Protein AF-A0A3S4MVP5-F1 (afdb_monomer)

Secondary structure (DSSP, 8-state):
---------------HHHHHHHHHHHHHHHHHHHHHHHHHHHHHHHHHHHHTT-S-SEEEETTEEEEESEEEEEEETTEEEE-SSS--EEETTEEEEEEEEEE-SSTT-SSPEEEEEEEEEEEETTEEEEEEEETTEEEEEEE-TT--HHHHHHHHHHHHHHHHHTT-GGGG-

Mean predicted aligned error: 7.39 Å

Radius of gyration: 24.12 Å; Cα contacts (8 Å, |Δi|>4): 212; chains: 1; bounding box: 68×34×89 Å

Solvent-accessible surface area (backbone atoms only — not comparable to full-atom values): 10320 Å² total; per-residue (Å²): 136,79,88,75,94,85,77,80,75,80,72,77,68,80,48,71,65,56,54,52,52,51,50,52,54,50,49,54,52,50,52,52,50,51,56,48,44,30,51,50,56,46,46,50,52,56,50,40,52,61,69,66,64,61,94,61,64,58,36,68,45,96,97,51,76,72,38,57,36,62,46,42,23,39,70,60,84,94,42,80,44,78,46,94,60,73,72,63,58,72,56,96,74,27,36,41,41,26,41,38,36,56,46,63,96,42,85,87,50,78,77,66,48,78,45,78,45,43,33,34,36,32,72,56,97,76,23,35,40,37,38,32,67,45,94,92,45,75,46,77,45,82,34,55,74,83,63,50,66,67,61,50,48,53,51,41,52,52,52,52,50,53,58,54,64,70,65,54,68,70,83,78,109

Nearest PDB structures (foldseek):
  3cfi-assembly3_H  TM=2.853E-01  e=1.926E+00  Vibrio vulnificus
  3cfi-assembly1_B  TM=2.745E-01  e=1.926E+00  Vibrio vulnificus
  1mm5-assembly1_A  TM=4.147E-01  e=4.561E+00  Escherichia coli

Sequence (173 aa):
MAILVDLLEDGVMTDFLEIREAYTKYKAAQDAYWSDLQKKAWAIYIGFERHLRLDQHKVTVPGEDAQPYVQVGSMDGDRFVRALAPQFSGADGKVEFTISLLVDEHPSSYPKKRILIQASIGKESGRYMVEIKGRSGPITVSIGPDFPSDQLGDLYEMIARDVIASMDPSAFA

Structure (mmCIF, N/CA/C/O backbone):
data_AF-A0A3S4MVP5-F1
#
_entry.id   AF-A0A3S4MVP5-F1
#
loop_
_atom_site.group_PDB
_atom_site.id
_atom_site.type_symbol
_atom_site.label_atom_id
_atom_site.label_alt_id
_atom_site.label_comp_id
_atom_site.label_asym_id
_atom_site.label_entity_id
_atom_site.label_seq_id
_atom_site.pdbx_PDB_ins_code
_atom_site.Cartn_x
_atom_site.Cartn_y
_atom_site.Cartn_z
_atom_site.occupancy
_atom_site.B_iso_or_equiv
_atom_site.auth_seq_id
_atom_site.auth_comp_id
_atom_site.auth_asym_id
_atom_site.auth_atom_id
_atom_site.pdbx_PDB_model_num
ATOM 1 N N . MET A 1 1 ? -48.267 -3.771 59.810 1.00 37.91 1 MET A N 1
ATOM 2 C CA . MET A 1 1 ? -47.986 -5.085 59.192 1.00 37.91 1 MET A CA 1
ATOM 3 C C . MET A 1 1 ? -48.185 -4.887 57.699 1.00 37.91 1 MET A C 1
ATOM 5 O O . MET A 1 1 ? -49.310 -4.640 57.306 1.00 37.91 1 MET A O 1
ATOM 9 N N . ALA A 1 2 ? -47.129 -4.503 56.986 1.00 45.16 2 ALA A N 1
ATOM 10 C CA . ALA A 1 2 ? -46.149 -5.360 56.295 1.00 45.16 2 ALA A CA 1
ATOM 11 C C . ALA A 1 2 ? -46.506 -5.382 54.787 1.00 45.16 2 ALA A C 1
ATOM 13 O O . ALA A 1 2 ? -47.559 -5.907 54.455 1.00 45.16 2 ALA A O 1
ATOM 14 N N . ILE A 1 3 ? -45.891 -4.496 53.981 1.00 44.44 3 ILE A N 1
ATOM 15 C CA . ILE A 1 3 ? -44.825 -4.779 52.975 1.00 44.44 3 ILE A CA 1
ATOM 16 C C . ILE A 1 3 ? -45.384 -5.706 51.865 1.00 44.44 3 ILE A C 1
ATOM 18 O O . ILE A 1 3 ? -45.874 -6.780 52.176 1.00 44.44 3 ILE A O 1
ATOM 22 N N . LEU A 1 4 ? -45.478 -5.328 50.590 1.00 40.41 4 LEU A N 1
ATOM 23 C CA . LEU A 1 4 ? -44.437 -5.147 49.557 1.00 40.41 4 LEU A CA 1
ATOM 24 C C . LEU A 1 4 ? -45.196 -4.513 48.362 1.00 40.41 4 LEU A C 1
ATOM 26 O O . LEU A 1 4 ? -46.283 -4.983 48.043 1.00 40.41 4 LEU A O 1
ATOM 30 N N . VAL A 1 5 ? -44.829 -3.376 47.760 1.00 50.16 5 VAL A N 1
ATOM 31 C CA . VAL A 1 5 ? -43.605 -3.134 46.972 1.00 50.16 5 VAL A CA 1
ATOM 32 C C . VAL A 1 5 ? -43.220 -4.371 46.177 1.00 50.16 5 VAL A C 1
ATOM 34 O O . VAL A 1 5 ? -42.432 -5.160 46.663 1.00 50.16 5 VAL A O 1
ATOM 37 N N . ASP A 1 6 ? -43.823 -4.559 45.011 1.00 47.25 6 ASP A N 1
ATOM 38 C CA . ASP A 1 6 ? -43.131 -5.108 43.844 1.00 47.25 6 ASP A CA 1
ATOM 39 C C . ASP A 1 6 ? -44.118 -5.189 42.692 1.00 47.25 6 ASP A C 1
ATOM 41 O O . ASP A 1 6 ? -45.087 -5.938 42.750 1.00 47.25 6 ASP A O 1
ATOM 45 N N . LEU A 1 7 ? -43.885 -4.331 41.705 1.00 43.25 7 LEU A N 1
ATOM 46 C CA . LEU A 1 7 ? -44.213 -4.444 40.277 1.00 43.25 7 LEU A CA 1
ATOM 47 C C . LEU A 1 7 ? -44.028 -3.050 39.652 1.00 43.25 7 LEU A C 1
ATOM 49 O O . LEU A 1 7 ? -44.836 -2.567 38.865 1.00 43.25 7 LEU A O 1
ATOM 53 N N . LEU A 1 8 ? -42.931 -2.380 40.025 1.00 43.22 8 LEU A N 1
ATOM 54 C CA . LEU A 1 8 ? -42.194 -1.627 39.026 1.00 43.22 8 LEU A CA 1
ATOM 55 C C . LEU A 1 8 ? -41.584 -2.719 38.156 1.00 43.22 8 LEU A C 1
ATOM 57 O O . LEU A 1 8 ? -40.606 -3.353 38.538 1.00 43.22 8 LEU A O 1
ATOM 61 N N . GLU A 1 9 ? -42.268 -3.040 37.063 1.00 47.50 9 GLU A N 1
ATOM 62 C CA . GLU A 1 9 ? -41.645 -3.760 35.968 1.00 47.50 9 GLU A CA 1
ATOM 63 C C . GLU A 1 9 ? -40.408 -2.950 35.581 1.00 47.50 9 GLU A C 1
ATOM 65 O O . GLU A 1 9 ? -40.510 -1.890 34.962 1.00 47.50 9 GLU A O 1
ATOM 70 N N . ASP A 1 10 ? -39.250 -3.446 36.015 1.00 44.81 10 ASP A N 1
ATOM 71 C CA . ASP A 1 10 ? -37.910 -3.071 35.580 1.00 44.81 10 ASP A CA 1
ATOM 72 C C . ASP A 1 10 ? -37.755 -3.400 34.086 1.00 44.81 10 ASP A C 1
ATOM 74 O O . ASP A 1 10 ? -36.940 -4.216 33.654 1.00 44.81 10 ASP A O 1
ATOM 78 N N . GLY A 1 11 ? -38.561 -2.747 33.253 1.00 45.66 11 GLY A N 1
ATOM 79 C CA . GLY A 1 11 ? -38.211 -2.480 31.877 1.00 45.66 11 GLY A CA 1
ATOM 80 C C . GLY A 1 11 ? -37.073 -1.478 31.920 1.00 45.66 11 GLY A C 1
ATOM 81 O O . GLY A 1 11 ? -37.311 -0.275 31.844 1.00 45.66 11 GLY A O 1
ATOM 82 N N . VAL A 1 12 ? -35.842 -1.970 32.087 1.00 56.12 12 VAL A N 1
ATOM 83 C CA . VAL A 1 12 ? -34.626 -1.187 31.866 1.00 56.12 12 VAL A CA 1
ATOM 84 C C . VAL A 1 12 ? -34.652 -0.762 30.399 1.00 56.12 12 VAL A C 1
ATOM 86 O O . VAL A 1 12 ? -34.139 -1.443 29.513 1.00 56.12 12 VAL A O 1
ATOM 89 N N . MET A 1 13 ? -35.335 0.348 30.117 1.00 56.28 13 MET A N 1
ATOM 90 C CA . MET A 1 13 ? -35.120 1.111 28.904 1.00 56.28 13 MET A CA 1
ATOM 91 C C . MET A 1 13 ? -33.670 1.548 28.991 1.00 56.28 13 MET A C 1
ATOM 93 O O . MET A 1 13 ? -33.344 2.382 29.830 1.00 56.28 13 MET A O 1
ATOM 97 N N . THR A 1 14 ? -32.811 0.941 28.170 1.00 63.22 14 THR A N 1
ATOM 98 C CA . THR A 1 14 ? -31.448 1.414 27.929 1.00 63.22 14 THR A CA 1
ATOM 99 C C . THR A 1 14 ? -31.505 2.933 27.806 1.00 63.22 14 THR A C 1
ATOM 101 O O . THR A 1 14 ? -32.111 3.452 26.862 1.00 63.22 14 THR A O 1
ATOM 104 N N . ASP A 1 15 ? -30.972 3.644 28.802 1.00 82.56 15 ASP A N 1
ATOM 105 C CA . ASP A 1 15 ? -31.039 5.101 28.824 1.00 82.56 15 ASP A CA 1
ATOM 106 C C . ASP A 1 15 ? -30.274 5.617 27.599 1.00 82.56 15 ASP A C 1
ATOM 108 O O . ASP A 1 15 ? -29.264 5.053 27.166 1.00 82.56 15 ASP A O 1
ATOM 112 N N . PHE A 1 16 ? -30.740 6.714 27.017 1.00 87.06 16 PHE A N 1
ATOM 113 C CA . PHE A 1 16 ? -30.039 7.386 25.935 1.00 87.06 16 PHE A CA 1
ATOM 114 C C . PHE A 1 16 ? -28.582 7.712 26.312 1.00 87.06 16 PHE A C 1
ATOM 116 O O . PHE A 1 16 ? -27.710 7.749 25.439 1.00 87.06 16 PHE A O 1
ATOM 123 N N . LEU A 1 17 ? -28.290 7.895 27.606 1.00 87.94 17 LEU A N 1
ATOM 124 C CA . LEU A 1 17 ? -26.924 7.998 28.114 1.00 87.94 17 LEU A CA 1
ATOM 125 C C . LEU A 1 17 ? -26.085 6.742 27.818 1.00 87.94 17 LEU A C 1
ATOM 127 O O . LEU A 1 17 ? -24.987 6.869 27.276 1.00 87.94 17 LEU A O 1
ATOM 131 N N . GLU A 1 18 ? -26.609 5.543 28.078 1.00 87.12 18 GLU A N 1
ATOM 132 C CA . GLU A 1 18 ? -25.924 4.271 27.800 1.00 87.12 18 GLU A CA 1
ATOM 133 C C . GLU A 1 18 ? -25.659 4.099 26.298 1.00 87.12 18 GLU A C 1
ATOM 135 O O . GLU A 1 18 ? -24.568 3.688 25.893 1.00 87.12 18 GLU A O 1
ATOM 140 N N . ILE A 1 19 ? -26.615 4.500 25.451 1.00 91.38 19 ILE A N 1
ATOM 141 C CA . ILE A 1 19 ? -26.446 4.504 23.989 1.00 91.38 19 ILE A CA 1
ATOM 142 C C . ILE A 1 19 ? -25.311 5.452 23.578 1.00 91.38 19 ILE A C 1
ATOM 144 O O . ILE A 1 19 ? -24.461 5.091 22.759 1.00 91.38 19 ILE A O 1
ATOM 148 N N . ARG A 1 20 ? -25.254 6.662 24.149 1.00 92.00 20 ARG A N 1
ATOM 149 C CA . ARG A 1 20 ? -24.182 7.631 23.862 1.00 92.00 20 ARG A CA 1
ATOM 150 C C . ARG A 1 20 ? -22.814 7.131 24.315 1.00 92.00 20 ARG A C 1
ATOM 152 O O . ARG A 1 20 ? -21.827 7.335 23.604 1.00 92.00 20 ARG A O 1
ATOM 159 N N . GLU A 1 21 ? -22.737 6.474 25.466 1.00 93.69 21 GLU A N 1
ATOM 160 C CA . GLU A 1 21 ? -21.496 5.876 25.959 1.00 93.69 21 GLU A CA 1
ATOM 161 C C . GLU A 1 21 ? -21.030 4.723 25.066 1.00 93.69 21 GLU A C 1
ATOM 163 O O . GLU A 1 21 ? -19.855 4.669 24.690 1.00 93.69 21 GLU A O 1
ATOM 168 N N . ALA A 1 22 ? -21.948 3.836 24.670 1.00 93.44 22 ALA A N 1
ATOM 169 C CA . ALA A 1 22 ? -21.664 2.746 23.743 1.00 93.44 22 ALA A CA 1
ATOM 170 C C . ALA A 1 22 ? -21.169 3.280 22.390 1.00 93.44 22 ALA A C 1
ATOM 172 O O . ALA A 1 22 ? -20.144 2.820 21.883 1.00 93.44 22 ALA A O 1
ATOM 173 N N . TYR A 1 23 ? -21.828 4.308 21.846 1.00 92.56 23 TYR A N 1
ATOM 174 C CA . TYR A 1 23 ? -21.405 4.954 20.604 1.00 92.56 23 TYR A CA 1
ATOM 175 C C . TYR A 1 23 ? -20.027 5.614 20.727 1.00 92.56 23 TYR A C 1
ATOM 177 O O . TYR A 1 23 ? -19.203 5.489 19.825 1.00 92.56 23 TYR A O 1
ATOM 185 N N . THR A 1 24 ? -19.733 6.266 21.854 1.00 95.81 24 THR A N 1
ATOM 186 C CA . THR A 1 24 ? -18.416 6.881 22.094 1.00 95.81 24 THR A CA 1
ATOM 187 C C . THR A 1 24 ? -17.305 5.828 22.091 1.00 95.81 24 THR A C 1
ATOM 189 O O . THR A 1 24 ? -16.284 6.010 21.424 1.00 95.81 24 THR A O 1
ATOM 192 N N . LYS A 1 25 ? -17.517 4.692 22.771 1.00 95.62 25 LYS A N 1
ATOM 193 C CA . LYS A 1 25 ? -16.570 3.562 22.778 1.00 95.62 25 LYS A CA 1
ATOM 194 C C . LYS A 1 25 ? -16.400 2.968 21.378 1.00 95.62 25 LYS A C 1
ATOM 196 O O . LYS A 1 25 ? -15.272 2.741 20.944 1.00 95.62 25 LYS A O 1
ATOM 201 N N . TYR A 1 26 ? -17.506 2.769 20.662 1.00 94.69 26 TYR A N 1
ATOM 202 C CA . TYR A 1 26 ? -17.501 2.278 19.285 1.00 94.69 26 TYR A CA 1
ATOM 203 C C . TYR A 1 26 ? -16.712 3.206 18.356 1.00 94.69 26 TYR A C 1
ATOM 205 O O . TYR A 1 26 ? -15.838 2.746 17.623 1.00 94.69 26 TYR A O 1
ATOM 213 N N . LYS A 1 27 ? -16.965 4.518 18.419 1.00 95.00 27 LYS A N 1
ATOM 214 C CA . LYS A 1 27 ? -16.304 5.503 17.563 1.00 95.00 27 LYS A CA 1
ATOM 215 C C . LYS A 1 27 ? -14.801 5.566 17.828 1.00 95.00 27 LYS A C 1
ATOM 217 O O . LYS A 1 27 ? -14.023 5.527 16.881 1.00 95.00 27 LYS A O 1
ATOM 222 N N . ALA A 1 28 ? -14.389 5.560 19.095 1.00 96.88 28 ALA A N 1
ATOM 223 C CA . ALA A 1 28 ? -12.975 5.517 19.459 1.00 96.88 28 ALA A CA 1
ATOM 224 C C . ALA A 1 28 ? -12.275 4.251 18.928 1.00 96.88 28 ALA A C 1
ATOM 226 O O . ALA A 1 28 ? -11.176 4.335 18.378 1.00 96.88 28 ALA A O 1
ATOM 227 N N . ALA A 1 29 ? -12.919 3.084 19.042 1.00 95.38 29 ALA A N 1
ATOM 228 C CA . ALA A 1 29 ? -12.389 1.831 18.506 1.00 95.38 29 ALA A CA 1
ATOM 229 C C . ALA A 1 29 ? -12.302 1.850 16.970 1.00 95.38 29 ALA A C 1
ATOM 231 O O . ALA A 1 29 ? -11.300 1.414 16.406 1.00 95.38 29 ALA A O 1
ATOM 232 N N . GLN A 1 30 ? -13.317 2.398 16.298 1.00 94.12 30 GLN A N 1
ATOM 233 C CA . GLN A 1 30 ? -13.339 2.575 14.849 1.00 94.12 30 GLN A CA 1
ATOM 234 C C . GLN A 1 30 ? -12.209 3.506 14.379 1.00 94.12 30 GLN A C 1
ATOM 236 O O . GLN A 1 30 ? -11.489 3.176 13.439 1.00 94.12 30 GLN A O 1
ATOM 241 N N . ASP A 1 31 ? -12.009 4.646 15.038 1.00 94.88 31 ASP A N 1
ATOM 242 C CA . ASP A 1 31 ? -10.959 5.599 14.669 1.00 94.88 31 ASP A CA 1
ATOM 243 C C . ASP A 1 31 ? -9.559 5.011 14.898 1.00 94.88 31 ASP A C 1
ATOM 245 O O . ASP A 1 31 ? -8.674 5.158 14.052 1.00 94.88 31 ASP A O 1
ATOM 249 N N . ALA A 1 32 ? -9.363 4.275 15.998 1.00 96.06 32 ALA A N 1
ATOM 250 C CA . ALA A 1 32 ? -8.121 3.551 16.264 1.00 96.06 32 ALA A CA 1
ATOM 251 C C . ALA A 1 32 ? -7.854 2.463 15.212 1.00 96.06 32 ALA A C 1
ATOM 253 O O . ALA A 1 32 ? -6.725 2.325 14.739 1.00 96.06 32 ALA A O 1
ATOM 254 N N . TYR A 1 33 ? -8.894 1.727 14.814 1.00 95.81 33 TYR A N 1
ATOM 255 C CA . TYR A 1 33 ? -8.830 0.711 13.769 1.00 95.81 33 TYR A CA 1
ATOM 256 C C . TYR A 1 33 ? -8.378 1.299 12.430 1.00 95.81 33 TYR A C 1
ATOM 258 O O . TYR A 1 33 ? -7.391 0.836 11.855 1.00 95.81 33 TYR A O 1
ATOM 266 N N . TRP A 1 34 ? -9.049 2.355 11.962 1.00 96.25 34 TRP A N 1
ATOM 267 C CA . TRP A 1 34 ? -8.691 3.004 10.705 1.00 96.25 34 TRP A CA 1
ATOM 268 C C . TRP A 1 34 ? -7.301 3.627 10.774 1.00 96.25 34 TRP A C 1
ATOM 270 O O . TRP A 1 34 ? -6.498 3.404 9.875 1.00 96.25 34 TRP A O 1
ATOM 280 N N . SER A 1 35 ? -6.972 4.340 11.855 1.00 96.38 35 SER A N 1
ATOM 281 C CA . SER A 1 35 ? -5.642 4.934 12.046 1.00 96.38 35 SER A CA 1
ATOM 282 C C . SER A 1 35 ? -4.526 3.893 11.950 1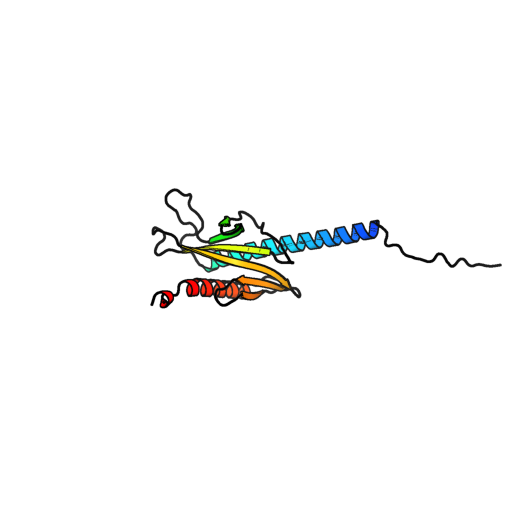.00 96.38 35 SER A C 1
ATOM 284 O O . SER A 1 35 ? -3.491 4.140 11.329 1.00 96.38 35 SER A O 1
ATOM 286 N N . ASP A 1 36 ? -4.731 2.718 12.543 1.00 96.94 36 ASP A N 1
ATOM 287 C CA . ASP A 1 36 ? -3.772 1.625 12.476 1.00 96.94 36 ASP A CA 1
ATOM 288 C C . ASP A 1 36 ? -3.635 1.066 11.052 1.00 96.94 36 ASP A C 1
ATOM 290 O O . ASP A 1 36 ? -2.520 1.009 10.535 1.00 96.94 36 ASP A O 1
ATOM 294 N N . LEU A 1 37 ? -4.741 0.751 10.366 1.00 97.69 37 LEU A N 1
ATOM 295 C CA . LEU A 1 37 ? -4.694 0.266 8.980 1.00 97.69 37 LEU A CA 1
ATOM 296 C C . LEU A 1 37 ? -3.989 1.247 8.033 1.00 97.69 37 LEU A C 1
ATOM 298 O O . LEU A 1 37 ? -3.150 0.832 7.236 1.00 97.69 37 LEU A O 1
ATOM 302 N N . GLN A 1 38 ? -4.266 2.546 8.162 1.00 97.56 38 GLN A N 1
ATOM 303 C CA . GLN A 1 38 ? -3.620 3.603 7.374 1.00 97.56 38 GLN A CA 1
ATOM 304 C C . GLN A 1 38 ? -2.098 3.600 7.574 1.00 97.56 38 GLN A C 1
ATOM 306 O O . GLN A 1 38 ? -1.329 3.623 6.609 1.00 97.56 38 GLN A O 1
ATOM 311 N N . LYS A 1 39 ? -1.643 3.509 8.832 1.00 96.88 39 LYS A N 1
ATOM 312 C CA . LYS A 1 39 ? -0.213 3.427 9.169 1.00 96.88 39 LYS A CA 1
ATOM 313 C C . LYS A 1 39 ? 0.429 2.166 8.601 1.00 96.88 39 LYS A C 1
ATOM 315 O O . LYS A 1 39 ? 1.554 2.235 8.113 1.00 96.88 39 LYS A O 1
ATOM 320 N N . LYS A 1 40 ? -0.262 1.025 8.654 1.00 97.62 40 LYS A N 1
ATOM 321 C CA . LYS A 1 40 ? 0.252 -0.246 8.126 1.00 97.62 40 LYS A CA 1
ATOM 322 C C . LYS A 1 40 ? 0.309 -0.264 6.598 1.00 97.62 40 LYS A C 1
ATOM 324 O O . LYS A 1 40 ? 1.325 -0.691 6.063 1.00 97.62 40 LYS A O 1
ATOM 329 N N . ALA A 1 41 ? -0.690 0.280 5.900 1.00 97.81 41 ALA A N 1
ATOM 330 C CA . ALA A 1 41 ? -0.644 0.482 4.447 1.00 97.81 41 ALA A CA 1
ATOM 331 C C . ALA A 1 41 ? 0.560 1.350 4.038 1.00 97.81 41 ALA A C 1
ATOM 333 O O . ALA A 1 41 ? 1.337 0.989 3.153 1.00 97.81 41 ALA A O 1
ATOM 334 N N . TRP A 1 42 ? 0.778 2.459 4.751 1.00 97.69 42 TRP A N 1
ATOM 335 C CA . TRP A 1 42 ? 1.940 3.322 4.532 1.00 97.69 42 TRP A CA 1
ATOM 336 C C . TRP A 1 42 ? 3.271 2.604 4.813 1.00 97.69 42 TRP A C 1
ATOM 338 O O . TRP A 1 42 ? 4.238 2.768 4.069 1.00 97.69 42 TRP A O 1
ATOM 348 N N . ALA A 1 43 ? 3.323 1.776 5.861 1.00 97.00 43 ALA A N 1
ATOM 349 C CA . ALA A 1 43 ? 4.501 0.982 6.203 1.00 97.00 43 ALA A CA 1
ATOM 350 C C . ALA A 1 43 ? 4.825 -0.085 5.144 1.00 97.00 43 ALA A C 1
ATOM 352 O O . ALA A 1 43 ? 6.002 -0.271 4.844 1.00 97.00 43 ALA A O 1
ATOM 353 N N . ILE A 1 44 ? 3.813 -0.734 4.551 1.00 97.75 44 ILE A N 1
ATOM 354 C CA . ILE A 1 44 ? 3.988 -1.659 3.417 1.00 97.75 44 ILE A CA 1
ATOM 355 C C . ILE A 1 44 ? 4.648 -0.931 2.246 1.00 97.75 44 ILE A C 1
ATOM 357 O O . ILE A 1 44 ? 5.639 -1.421 1.717 1.00 97.75 44 ILE A O 1
ATOM 361 N N . TYR A 1 45 ? 4.149 0.253 1.874 1.00 96.88 45 TYR A N 1
ATOM 362 C CA . TYR A 1 45 ? 4.754 1.065 0.814 1.00 96.88 45 TYR A CA 1
ATOM 363 C C . TYR A 1 45 ? 6.234 1.373 1.102 1.00 96.88 45 TYR A C 1
ATOM 365 O O . TYR A 1 45 ? 7.092 1.068 0.273 1.00 96.88 45 TYR A O 1
ATOM 373 N N . ILE A 1 46 ? 6.548 1.931 2.277 1.00 95.81 46 ILE A N 1
ATOM 374 C CA . ILE A 1 46 ? 7.934 2.275 2.642 1.00 95.81 46 ILE A CA 1
ATOM 375 C C . ILE A 1 46 ? 8.823 1.027 2.644 1.00 95.81 46 ILE A C 1
ATOM 377 O O . ILE A 1 46 ? 9.973 1.072 2.202 1.00 95.81 46 ILE A O 1
ATOM 381 N N . GLY A 1 47 ? 8.319 -0.082 3.184 1.00 96.56 47 GLY A N 1
ATOM 382 C CA . GLY A 1 47 ? 9.057 -1.336 3.251 1.00 96.56 47 GLY A CA 1
ATOM 383 C C . GLY A 1 47 ? 9.332 -1.915 1.868 1.00 96.56 47 GLY A C 1
ATOM 384 O O . GLY A 1 47 ? 10.463 -2.317 1.605 1.00 96.56 47 GLY A O 1
ATOM 385 N N . PHE A 1 48 ? 8.351 -1.863 0.968 1.00 96.94 48 PHE A N 1
ATOM 386 C CA . PHE A 1 48 ? 8.507 -2.289 -0.417 1.00 96.94 48 PHE A CA 1
ATOM 387 C C . PHE A 1 48 ? 9.517 -1.417 -1.176 1.00 96.94 48 PHE A C 1
ATOM 389 O O . PHE A 1 48 ? 10.414 -1.951 -1.821 1.00 96.94 48 PHE A O 1
ATOM 396 N N . GLU A 1 49 ? 9.459 -0.087 -1.037 1.00 95.75 49 GLU A N 1
ATOM 397 C CA . GLU A 1 49 ? 10.454 0.813 -1.644 1.00 95.75 49 GLU A CA 1
ATOM 398 C C . GLU A 1 49 ? 11.883 0.464 -1.195 1.00 95.75 49 GLU A C 1
ATOM 400 O O . GLU A 1 49 ? 12.797 0.380 -2.016 1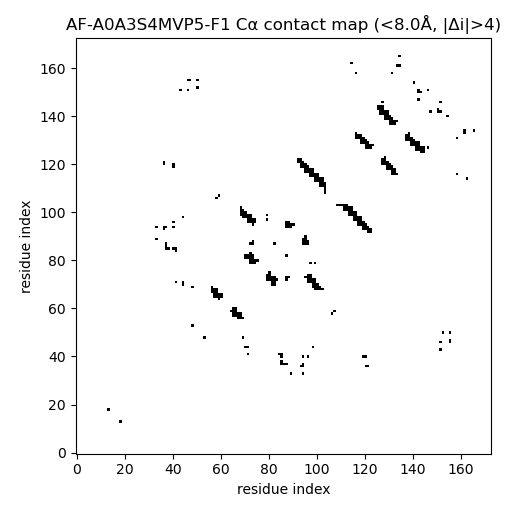.00 95.75 49 GLU A O 1
ATOM 405 N N . ARG A 1 50 ? 12.082 0.200 0.103 1.00 95.31 50 ARG A N 1
ATOM 406 C CA . ARG A 1 50 ? 13.384 -0.227 0.644 1.00 95.31 50 ARG A CA 1
ATOM 407 C C . ARG A 1 50 ? 13.808 -1.598 0.128 1.00 95.31 50 ARG A C 1
ATOM 409 O O . ARG A 1 50 ? 14.994 -1.818 -0.109 1.00 95.31 50 ARG A O 1
ATOM 416 N N . HIS A 1 51 ? 12.856 -2.513 -0.025 1.00 96.25 51 HIS A N 1
ATOM 417 C CA . HIS A 1 51 ? 13.105 -3.863 -0.512 1.00 96.25 51 HIS A CA 1
ATOM 418 C C . HIS A 1 51 ? 13.645 -3.867 -1.950 1.00 96.25 51 HIS A C 1
ATOM 420 O O . HIS A 1 51 ? 14.542 -4.650 -2.247 1.00 96.25 51 HIS A O 1
ATOM 426 N N . LEU A 1 52 ? 13.191 -2.941 -2.803 1.00 94.50 52 LEU A N 1
ATOM 427 C CA . LEU A 1 52 ? 13.661 -2.819 -4.190 1.00 94.50 52 LEU A CA 1
ATOM 428 C C . LEU A 1 52 ? 15.117 -2.348 -4.335 1.00 94.50 52 LEU A C 1
ATOM 430 O O . LEU A 1 52 ? 15.665 -2.458 -5.428 1.00 94.50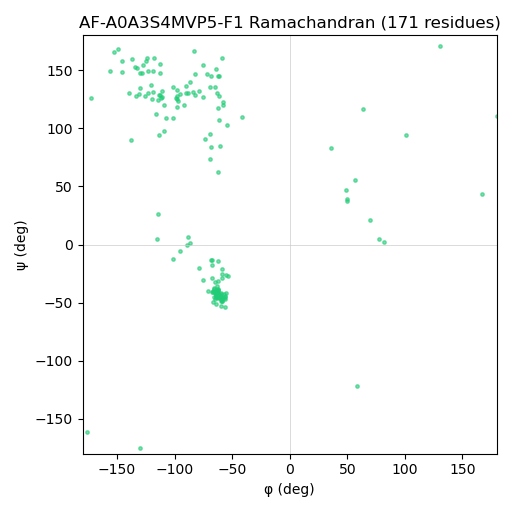 52 LEU A O 1
ATOM 434 N N . ARG A 1 53 ? 15.752 -1.836 -3.267 1.00 91.50 53 ARG A N 1
ATOM 435 C CA . ARG A 1 53 ? 17.165 -1.397 -3.258 1.00 91.50 53 ARG A CA 1
ATOM 436 C C . ARG A 1 53 ? 17.527 -0.480 -4.434 1.00 91.50 53 ARG A C 1
ATOM 438 O O . ARG A 1 53 ? 18.536 -0.683 -5.100 1.00 91.50 53 ARG A O 1
ATOM 445 N N . LEU A 1 54 ? 16.688 0.519 -4.689 1.00 87.06 54 LEU A N 1
ATOM 446 C CA . LEU A 1 54 ? 16.892 1.455 -5.791 1.00 87.06 54 LEU A CA 1
ATOM 447 C C . LEU A 1 54 ? 18.203 2.239 -5.619 1.00 87.06 54 LEU A C 1
ATOM 449 O O . LEU A 1 54 ? 18.398 2.890 -4.594 1.00 87.06 54 LEU A O 1
ATOM 453 N N . ASP A 1 55 ? 19.051 2.251 -6.651 1.00 83.06 55 ASP A N 1
ATOM 454 C CA . ASP A 1 55 ? 20.273 3.074 -6.676 1.00 83.06 55 ASP A CA 1
ATOM 455 C C . ASP A 1 55 ? 19.949 4.577 -6.608 1.00 83.06 55 ASP A C 1
ATOM 457 O O . ASP A 1 55 ? 20.705 5.379 -6.057 1.00 83.06 55 ASP A O 1
ATOM 461 N N . GLN A 1 56 ? 18.801 4.969 -7.171 1.00 81.75 56 GLN A N 1
ATOM 462 C CA . GLN A 1 56 ? 18.256 6.321 -7.113 1.00 81.75 56 GLN A CA 1
ATOM 463 C C . GLN A 1 56 ? 16.773 6.261 -6.749 1.00 81.75 56 GLN A C 1
ATOM 465 O O . GLN A 1 56 ? 15.987 5.592 -7.408 1.00 81.75 56 GLN A O 1
ATOM 470 N N . HIS A 1 57 ? 16.363 7.014 -5.727 1.00 86.19 57 HIS A N 1
ATOM 471 C CA . HIS A 1 57 ? 14.964 7.034 -5.279 1.00 86.19 57 HIS A CA 1
ATOM 472 C C . HIS A 1 57 ? 14.051 7.893 -6.154 1.00 86.19 57 HIS A C 1
ATOM 474 O O . HIS A 1 57 ? 12.831 7.736 -6.115 1.00 86.19 57 HIS A O 1
ATOM 480 N N . LYS A 1 58 ? 14.623 8.822 -6.926 1.00 88.50 58 LYS A N 1
ATOM 481 C CA . LYS A 1 58 ? 13.881 9.751 -7.777 1.00 88.50 58 LYS A CA 1
ATOM 482 C C . LYS A 1 58 ? 14.324 9.630 -9.221 1.00 88.50 58 LYS A C 1
ATOM 484 O O . LYS A 1 58 ? 15.492 9.390 -9.501 1.00 88.50 58 LYS A O 1
ATOM 489 N N . VAL A 1 59 ? 13.380 9.893 -10.105 1.00 85.69 59 VAL A N 1
ATOM 490 C CA . V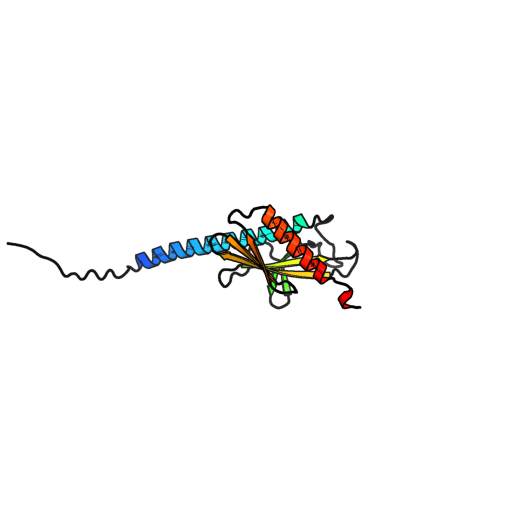AL A 1 59 ? 13.570 9.996 -11.537 1.00 85.69 59 VAL A CA 1
ATOM 491 C C . VAL A 1 59 ? 13.194 11.405 -11.971 1.00 85.69 59 VAL A C 1
ATOM 493 O O . VAL A 1 59 ? 12.160 11.945 -11.571 1.00 85.69 59 VAL A O 1
ATOM 496 N N . THR A 1 60 ? 14.059 12.041 -12.750 1.00 82.69 60 THR A N 1
ATOM 497 C CA . THR A 1 60 ? 13.681 13.248 -13.489 1.00 82.69 60 THR A CA 1
ATOM 498 C C . THR A 1 60 ? 12.761 12.818 -14.625 1.00 82.69 60 THR A C 1
ATOM 500 O O . THR A 1 60 ? 12.920 11.717 -15.128 1.00 82.69 60 THR A O 1
ATOM 503 N N . VAL A 1 61 ? 11.787 13.633 -15.017 1.00 77.88 61 VAL A N 1
ATOM 504 C CA . VAL A 1 61 ? 11.010 13.432 -16.249 1.00 77.88 61 VAL A CA 1
ATOM 505 C C . VAL A 1 61 ? 11.029 14.767 -17.007 1.00 77.88 61 VAL A C 1
ATOM 507 O O . VAL A 1 61 ? 10.900 15.803 -16.358 1.00 77.88 61 VAL A O 1
ATOM 510 N N . PRO A 1 62 ? 11.269 14.815 -18.335 1.00 80.69 62 PRO A N 1
ATOM 511 C CA . PRO A 1 62 ? 11.400 16.065 -19.066 1.00 80.69 62 PRO A CA 1
ATOM 512 C C . PRO A 1 62 ? 10.141 16.908 -18.911 1.00 80.69 62 PRO A C 1
ATOM 514 O O . PRO A 1 62 ? 9.050 16.459 -19.246 1.00 80.69 62 PRO A O 1
ATOM 517 N N . GLY A 1 63 ? 10.306 18.132 -18.413 1.00 80.75 63 GLY A N 1
ATOM 518 C CA . GLY A 1 63 ? 9.191 19.047 -18.168 1.00 80.75 63 GLY A CA 1
ATOM 519 C C . GLY A 1 63 ? 8.443 18.826 -16.849 1.00 80.75 63 GLY A C 1
ATOM 520 O O . GLY A 1 63 ? 7.498 19.564 -16.587 1.00 80.75 63 GLY A O 1
ATOM 521 N N . GLU A 1 64 ? 8.866 17.879 -16.007 1.00 82.00 64 GLU A N 1
ATOM 522 C CA . GLU A 1 64 ? 8.291 17.633 -14.681 1.00 82.00 64 GLU A CA 1
ATOM 523 C C . GLU A 1 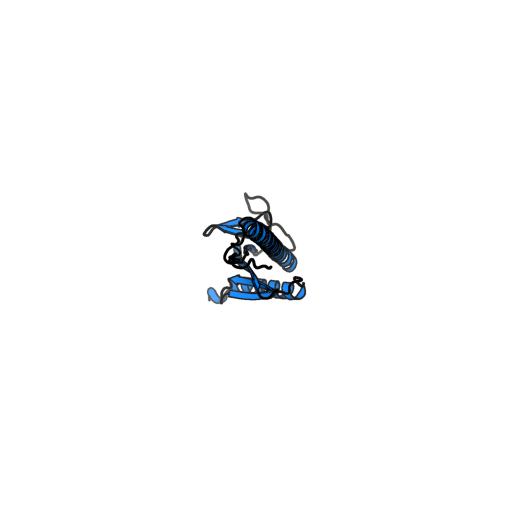64 ? 9.358 17.695 -13.580 1.00 82.00 64 GLU A C 1
ATOM 525 O O . GLU A 1 64 ? 10.553 17.475 -13.806 1.00 82.00 64 GLU A O 1
ATOM 530 N N . ASP A 1 65 ? 8.909 17.949 -12.352 1.00 84.31 65 ASP A N 1
ATOM 531 C CA . ASP A 1 65 ? 9.756 17.824 -11.172 1.00 84.31 65 ASP A CA 1
ATOM 532 C C . ASP A 1 65 ? 10.200 16.372 -10.957 1.00 84.31 65 ASP A C 1
ATOM 534 O O . ASP A 1 65 ? 9.493 15.411 -11.274 1.00 84.31 65 ASP A O 1
ATOM 538 N N . ALA A 1 66 ? 11.377 16.205 -10.348 1.00 86.94 66 ALA A N 1
ATOM 539 C CA . ALA A 1 66 ? 11.888 14.887 -9.999 1.00 86.94 66 ALA A CA 1
ATOM 540 C C . ALA A 1 66 ? 10.908 14.147 -9.073 1.00 86.94 66 ALA A C 1
ATOM 542 O O . ALA A 1 66 ? 10.627 14.583 -7.950 1.00 86.94 66 ALA A O 1
ATOM 543 N N . GLN A 1 67 ? 10.434 12.989 -9.524 1.00 89.56 67 GLN A N 1
ATOM 544 C CA . GLN A 1 67 ? 9.413 12.203 -8.844 1.00 89.56 67 GLN A CA 1
ATOM 545 C C . GLN A 1 67 ? 9.978 10.876 -8.323 1.00 89.56 67 GLN A C 1
ATOM 547 O O . GLN A 1 67 ? 10.889 10.328 -8.934 1.00 89.56 67 GLN A O 1
ATOM 552 N N . PRO A 1 68 ? 9.487 10.340 -7.192 1.00 92.19 68 PRO A N 1
ATOM 553 C CA . PRO A 1 68 ? 9.928 9.034 -6.711 1.00 92.19 68 PRO A CA 1
ATOM 554 C C . PRO A 1 68 ? 9.612 7.904 -7.696 1.00 92.19 68 PRO A C 1
ATOM 556 O O . PRO A 1 68 ? 8.545 7.928 -8.313 1.00 92.19 68 PRO A O 1
ATOM 559 N N . TYR A 1 69 ? 10.486 6.899 -7.782 1.00 94.00 69 TYR A N 1
ATOM 560 C CA . TYR A 1 69 ? 10.209 5.665 -8.532 1.00 94.00 69 TYR A CA 1
ATOM 561 C C . TYR A 1 69 ? 9.022 4.897 -7.958 1.00 94.00 69 TYR A C 1
ATOM 563 O O . TYR A 1 69 ? 8.218 4.352 -8.710 1.00 94.00 69 TYR A O 1
ATOM 571 N N . VAL A 1 70 ? 8.910 4.877 -6.628 1.00 96.38 70 VAL A N 1
ATOM 572 C CA . VAL A 1 70 ? 7.800 4.258 -5.909 1.00 96.38 70 VAL A CA 1
ATOM 573 C C . VAL A 1 70 ? 6.977 5.351 -5.250 1.00 96.38 70 VAL A C 1
ATOM 575 O O . VAL A 1 70 ? 7.491 6.187 -4.512 1.00 96.38 70 VAL A O 1
ATOM 578 N N . GLN A 1 71 ? 5.681 5.347 -5.516 1.00 96.69 71 GLN A N 1
ATOM 579 C CA . GLN A 1 71 ? 4.710 6.246 -4.906 1.00 96.69 71 GLN A CA 1
ATOM 580 C C . GLN A 1 71 ? 3.568 5.414 -4.332 1.00 96.69 71 GLN A C 1
ATOM 582 O O . GLN A 1 71 ? 3.273 4.335 -4.836 1.00 96.69 71 GLN A O 1
ATOM 587 N N . VAL A 1 72 ? 2.880 5.937 -3.322 1.00 97.88 72 VAL A N 1
ATOM 588 C CA . VAL A 1 72 ? 1.628 5.362 -2.824 1.00 97.88 72 VAL A CA 1
ATOM 589 C C . VAL A 1 72 ? 0.501 6.369 -2.988 1.00 97.88 72 VAL A C 1
ATOM 591 O O . VAL A 1 72 ? 0.735 7.580 -2.972 1.00 97.88 72 VAL A O 1
ATOM 594 N N . GLY A 1 73 ? -0.713 5.886 -3.201 1.00 97.31 73 GLY A N 1
ATOM 595 C CA . GLY A 1 73 ? -1.868 6.724 -3.472 1.00 97.31 73 GLY A CA 1
ATOM 596 C C . GLY A 1 73 ? -3.154 5.928 -3.589 1.00 97.31 73 GLY A C 1
ATOM 597 O O . GLY A 1 73 ? -3.216 4.775 -3.168 1.00 97.31 73 GLY A O 1
ATOM 598 N N . SER A 1 74 ? -4.152 6.548 -4.201 1.00 96.06 74 SER A N 1
ATOM 599 C CA . SER A 1 74 ? -5.446 5.938 -4.502 1.00 96.06 74 SER A CA 1
ATOM 600 C C . SER A 1 74 ? -5.734 6.035 -5.996 1.00 96.06 74 SER A C 1
ATOM 602 O O . SER A 1 74 ? -5.145 6.857 -6.704 1.00 96.06 74 SER A O 1
ATOM 604 N N . MET A 1 75 ? -6.653 5.201 -6.469 1.00 94.50 75 MET A N 1
ATOM 605 C CA . MET A 1 75 ? -7.228 5.337 -7.802 1.00 94.50 75 MET A CA 1
ATOM 606 C C . MET A 1 75 ? -8.468 6.229 -7.727 1.00 94.50 75 MET A C 1
ATOM 608 O O . MET A 1 75 ? -9.338 6.009 -6.888 1.00 94.50 75 MET A O 1
ATOM 612 N N . ASP A 1 76 ? -8.537 7.223 -8.605 1.00 91.81 76 ASP A N 1
ATOM 613 C CA . ASP A 1 76 ? -9.728 8.020 -8.894 1.00 91.81 76 ASP A CA 1
ATOM 614 C C . ASP A 1 76 ? -10.152 7.706 -10.336 1.00 91.81 76 ASP A C 1
ATOM 616 O O . ASP A 1 76 ? -9.563 8.202 -11.303 1.00 91.81 76 ASP A O 1
ATOM 620 N N . GLY A 1 77 ? -11.077 6.752 -10.482 1.00 89.69 77 GLY A N 1
ATOM 621 C CA . GLY A 1 77 ? -11.324 6.077 -11.757 1.00 89.69 77 GLY A CA 1
ATOM 622 C C . GLY A 1 77 ? -10.050 5.396 -12.270 1.00 89.69 77 GLY A C 1
ATOM 623 O O . GLY A 1 77 ? -9.443 4.588 -11.569 1.00 89.69 77 GLY A O 1
ATOM 624 N N . ASP A 1 78 ? -9.611 5.774 -13.470 1.00 89.94 78 ASP A N 1
ATOM 625 C CA . ASP A 1 78 ? -8.383 5.257 -14.091 1.00 89.94 78 ASP A CA 1
ATOM 626 C C . ASP A 1 78 ? -7.130 6.077 -13.740 1.00 89.94 78 ASP A C 1
ATOM 628 O O . ASP A 1 78 ? -6.021 5.774 -14.190 1.00 89.94 78 ASP A O 1
ATOM 632 N N . ARG A 1 79 ? -7.276 7.137 -12.936 1.00 94.12 79 ARG A N 1
ATOM 633 C CA . ARG A 1 79 ? -6.177 8.035 -12.591 1.00 94.12 79 ARG A CA 1
ATOM 634 C C . ARG A 1 79 ? -5.577 7.677 -11.239 1.00 94.12 79 ARG A C 1
ATOM 636 O O . ARG A 1 79 ? -6.255 7.667 -10.219 1.00 94.12 79 ARG A O 1
ATOM 643 N N . PHE A 1 80 ? -4.262 7.499 -11.213 1.00 94.94 80 PHE A N 1
ATOM 644 C CA . PHE A 1 80 ? -3.516 7.430 -9.962 1.00 94.94 80 PHE A CA 1
ATOM 645 C C . PHE A 1 80 ? -3.363 8.825 -9.339 1.00 94.94 80 PHE A C 1
ATOM 647 O O . PHE A 1 80 ? -2.861 9.755 -9.980 1.00 94.94 80 PHE A O 1
ATOM 654 N N . VAL A 1 81 ? -3.751 8.953 -8.070 1.00 95.44 81 VAL A N 1
ATOM 655 C CA . VAL A 1 81 ? -3.587 10.164 -7.261 1.00 95.44 81 VAL A CA 1
ATOM 656 C C . VAL A 1 81 ? -2.648 9.854 -6.104 1.00 95.44 81 VAL A C 1
ATOM 658 O O . VAL A 1 81 ? -2.978 9.090 -5.197 1.00 95.44 81 VAL A O 1
ATOM 661 N N . ARG A 1 82 ? -1.458 10.460 -6.133 1.00 95.56 82 ARG A N 1
ATOM 662 C CA . ARG A 1 82 ? -0.430 10.275 -5.105 1.00 95.56 82 ARG A CA 1
ATOM 663 C C . ARG A 1 82 ? -0.915 10.784 -3.745 1.00 95.56 82 ARG A C 1
ATOM 665 O O . ARG A 1 82 ? -1.317 11.938 -3.620 1.00 95.56 82 ARG A O 1
ATOM 672 N N . ALA A 1 83 ? -0.759 9.958 -2.718 1.00 95.88 83 ALA A N 1
ATOM 673 C CA . ALA A 1 83 ? -0.924 10.350 -1.328 1.00 95.88 83 ALA A CA 1
ATOM 674 C C . ALA A 1 83 ? 0.386 10.929 -0.771 1.00 95.88 83 ALA A C 1
ATOM 676 O O . ALA A 1 83 ? 1.484 10.436 -1.044 1.00 95.88 83 ALA A O 1
ATOM 677 N N . LEU A 1 84 ? 0.268 11.988 0.031 1.00 93.19 84 LEU A N 1
ATOM 678 C CA . LEU A 1 84 ? 1.398 12.617 0.732 1.00 93.19 84 LEU A CA 1
ATOM 679 C C . LEU A 1 84 ? 1.479 12.210 2.211 1.00 93.19 84 LEU A C 1
ATOM 681 O O . LEU A 1 84 ? 2.483 12.472 2.867 1.00 93.19 84 LEU A O 1
ATOM 685 N N . ALA A 1 85 ? 0.428 11.575 2.726 1.00 93.50 85 ALA A N 1
ATOM 686 C CA . ALA A 1 85 ? 0.305 11.098 4.096 1.00 93.50 85 ALA A CA 1
ATOM 687 C C . ALA A 1 85 ? -0.584 9.835 4.129 1.00 93.50 85 ALA A C 1
ATOM 689 O O . ALA A 1 85 ? -1.241 9.553 3.124 1.00 93.50 85 ALA A O 1
ATOM 690 N N . PRO A 1 86 ? -0.645 9.095 5.257 1.00 92.62 86 PRO A N 1
ATOM 691 C CA . PRO A 1 86 ? -1.491 7.906 5.428 1.00 92.62 86 PRO A CA 1
ATOM 692 C C . PRO A 1 86 ? -2.986 8.269 5.466 1.00 92.62 86 PRO A C 1
ATOM 694 O O . PRO A 1 86 ? -3.609 8.329 6.525 1.00 92.62 86 PRO A O 1
ATOM 697 N N . GLN A 1 87 ? -3.534 8.604 4.302 1.00 92.12 87 GLN A N 1
ATOM 698 C CA . GLN A 1 87 ? -4.923 8.990 4.095 1.00 92.12 87 GLN A CA 1
ATOM 699 C C . GLN A 1 87 ? -5.424 8.328 2.818 1.00 92.12 87 GLN A C 1
ATOM 701 O O . GLN A 1 87 ? -5.297 8.847 1.712 1.00 92.12 87 GLN A O 1
ATOM 706 N N . PHE A 1 88 ? -5.966 7.142 3.012 1.00 92.81 88 PHE A N 1
ATOM 707 C CA . PHE A 1 88 ? -6.498 6.267 1.988 1.00 92.81 88 PHE A CA 1
ATOM 708 C C . PHE A 1 88 ? -7.991 6.037 2.223 1.00 92.81 88 PHE A C 1
ATOM 710 O O . PHE A 1 88 ? -8.490 6.219 3.338 1.00 92.81 88 PHE A O 1
ATOM 717 N N . SER A 1 89 ? -8.706 5.608 1.192 1.00 88.56 89 SER A N 1
ATOM 718 C CA . SER A 1 89 ? -10.127 5.286 1.315 1.00 88.56 89 SER A CA 1
ATOM 719 C C . SER A 1 89 ? -10.315 4.025 2.159 1.00 88.56 89 SER A C 1
ATOM 721 O O . SER A 1 89 ? -9.591 3.043 1.994 1.00 88.56 89 SER A O 1
ATOM 723 N N . GLY A 1 90 ? -11.278 4.066 3.081 1.00 87.69 90 GLY A N 1
ATOM 724 C CA . GLY A 1 90 ? -11.684 2.921 3.891 1.00 87.69 90 GLY A CA 1
ATOM 725 C C . GLY A 1 90 ? -13.117 2.514 3.561 1.00 87.69 90 GLY A C 1
ATOM 726 O O . GLY A 1 90 ? -14.016 3.347 3.663 1.00 87.69 90 GLY A O 1
ATOM 727 N N . ALA A 1 91 ? -13.332 1.255 3.189 1.00 87.19 91 ALA A N 1
ATOM 728 C CA . ALA A 1 91 ? -14.647 0.670 2.921 1.00 87.19 91 ALA A CA 1
ATOM 729 C C . ALA A 1 91 ? -14.651 -0.803 3.354 1.00 87.19 91 ALA A C 1
ATOM 731 O O . ALA A 1 91 ? -13.608 -1.450 3.336 1.00 87.19 91 ALA A O 1
ATOM 732 N N . ASP A 1 92 ? -15.798 -1.318 3.805 1.00 90.25 92 ASP A N 1
ATOM 733 C CA . ASP A 1 92 ? -15.987 -2.738 4.157 1.00 90.25 92 ASP A CA 1
ATOM 734 C C . ASP A 1 92 ? -14.915 -3.327 5.099 1.00 90.25 92 ASP A C 1
ATOM 736 O O . ASP A 1 92 ? -14.481 -4.469 4.964 1.00 90.25 92 ASP A O 1
ATOM 740 N N . GLY A 1 93 ? -14.452 -2.528 6.069 1.00 93.81 93 GLY A N 1
ATOM 741 C CA . GLY A 1 93 ? -13.408 -2.950 7.012 1.00 93.81 93 GLY A CA 1
ATOM 742 C C . GLY A 1 93 ? -12.020 -3.112 6.377 1.00 93.81 93 GLY A C 1
ATOM 743 O O . GLY A 1 93 ? -11.167 -3.808 6.920 1.00 93.81 93 GLY A O 1
ATOM 744 N N . LYS A 1 94 ? -11.769 -2.490 5.226 1.00 97.00 94 LYS A N 1
ATOM 745 C CA . LYS A 1 94 ? -10.468 -2.492 4.558 1.00 97.00 94 LYS A CA 1
ATOM 746 C C . LYS A 1 94 ? -10.054 -1.077 4.182 1.00 97.00 94 LYS A C 1
ATOM 748 O O . LYS A 1 94 ? -10.888 -0.230 3.879 1.00 97.00 94 LYS A O 1
ATOM 753 N N . VAL A 1 95 ? -8.752 -0.825 4.210 1.00 97.44 95 VAL A N 1
ATOM 754 C CA . VAL A 1 95 ? -8.136 0.356 3.604 1.00 97.44 95 VAL A CA 1
ATOM 755 C C . VAL A 1 95 ? -7.584 -0.040 2.245 1.00 97.44 95 VAL A C 1
ATOM 757 O O . VAL A 1 95 ? -6.784 -0.970 2.166 1.00 97.44 95 VAL A O 1
ATOM 760 N N . GLU A 1 96 ? -7.989 0.665 1.195 1.00 96.75 96 GLU A N 1
ATOM 761 C CA . GLU A 1 96 ? -7.512 0.450 -0.172 1.00 96.75 96 GLU A CA 1
ATOM 762 C C . GLU A 1 96 ? -6.411 1.445 -0.524 1.00 96.75 96 GLU A C 1
ATOM 764 O O . GLU A 1 96 ? -6.547 2.645 -0.303 1.00 96.75 96 GLU A O 1
ATOM 769 N N . PHE A 1 97 ? -5.322 0.959 -1.106 1.00 97.50 97 PHE A N 1
ATOM 770 C CA . PHE A 1 97 ? -4.200 1.784 -1.531 1.00 97.50 97 PHE A CA 1
ATOM 771 C C . PHE A 1 97 ? -3.577 1.213 -2.803 1.00 97.50 97 PHE A C 1
ATOM 773 O O . PHE A 1 97 ? -3.723 0.043 -3.143 1.00 97.50 97 PHE A O 1
ATOM 780 N N . THR A 1 98 ? -2.878 2.054 -3.550 1.00 97.75 98 THR A N 1
ATOM 781 C CA . THR A 1 98 ? -2.181 1.671 -4.776 1.00 97.75 98 THR A CA 1
ATOM 782 C C . THR A 1 98 ? -0.727 2.078 -4.667 1.00 97.75 98 THR A C 1
ATOM 784 O O . THR A 1 98 ? -0.426 3.237 -4.381 1.00 97.75 98 THR A O 1
ATOM 787 N N . ILE A 1 99 ? 0.177 1.133 -4.911 1.00 97.75 99 ILE A N 1
ATOM 788 C CA . ILE A 1 99 ? 1.598 1.415 -5.092 1.00 97.75 99 ILE A CA 1
ATOM 789 C C . ILE A 1 99 ? 1.833 1.616 -6.589 1.00 97.75 99 ILE A C 1
ATOM 791 O O . ILE A 1 99 ? 1.563 0.733 -7.399 1.00 97.75 99 ILE A O 1
ATOM 795 N N . SER A 1 100 ? 2.319 2.792 -6.965 1.00 96.69 100 SER A N 1
ATOM 796 C CA . SER A 1 100 ? 2.762 3.093 -8.322 1.00 96.69 100 SER A CA 1
ATOM 797 C C . SER A 1 100 ? 4.271 2.911 -8.399 1.00 96.69 100 SER A C 1
ATOM 799 O O . SER A 1 100 ? 5.002 3.593 -7.685 1.00 96.69 100 SER A O 1
ATOM 801 N N . LEU A 1 101 ? 4.726 2.059 -9.311 1.00 95.75 101 LEU A N 1
ATOM 802 C CA . LEU A 1 101 ? 6.133 1.839 -9.624 1.00 95.75 101 LEU A CA 1
ATOM 803 C C . LEU A 1 101 ? 6.431 2.333 -11.043 1.00 95.75 101 LEU A C 1
ATOM 805 O O . LEU A 1 101 ? 5.736 1.965 -11.989 1.00 95.75 101 LEU A O 1
ATOM 809 N N . LEU A 1 102 ? 7.463 3.154 -11.199 1.00 94.00 102 LEU A N 1
ATOM 810 C CA . LEU A 1 102 ? 8.043 3.468 -12.502 1.00 94.00 102 LEU A CA 1
ATOM 811 C C . LEU A 1 102 ? 9.156 2.463 -12.817 1.00 94.00 102 LEU A C 1
ATOM 813 O O . LEU A 1 102 ? 9.963 2.144 -11.950 1.00 94.00 102 LEU A O 1
ATOM 817 N N . VAL A 1 103 ? 9.194 1.970 -14.052 1.00 92.12 103 VAL A N 1
ATOM 818 C CA . VAL A 1 103 ? 10.261 1.105 -14.570 1.00 92.12 103 VAL A CA 1
ATOM 819 C C . VAL A 1 103 ? 10.800 1.658 -15.886 1.00 92.12 103 VAL A C 1
ATOM 821 O O . VAL A 1 103 ? 10.064 2.274 -16.666 1.00 92.12 103 VAL A O 1
ATOM 824 N N . ASP A 1 104 ? 12.089 1.442 -16.126 1.00 90.44 104 ASP A N 1
ATOM 825 C CA . ASP A 1 104 ? 12.808 1.902 -17.308 1.00 90.44 104 ASP A CA 1
ATOM 826 C C . ASP A 1 104 ? 13.999 1.002 -17.648 1.00 90.44 104 ASP A C 1
ATOM 828 O O . ASP A 1 104 ? 14.414 0.163 -16.855 1.00 90.44 104 ASP A O 1
ATOM 832 N N . GLU A 1 105 ? 14.523 1.167 -18.864 1.00 87.69 105 GLU A N 1
ATOM 833 C CA . GLU A 1 105 ? 15.752 0.502 -19.317 1.00 87.69 105 GLU A CA 1
ATOM 834 C C . GLU A 1 105 ? 17.010 1.139 -18.705 1.00 87.69 105 GLU A C 1
ATOM 836 O O . GLU A 1 105 ? 18.032 0.480 -18.525 1.00 87.69 105 GLU A O 1
ATOM 841 N N . HIS A 1 106 ? 16.940 2.442 -18.423 1.00 83.88 106 HIS A N 1
ATOM 842 C CA . HIS A 1 106 ? 17.994 3.233 -17.801 1.00 83.88 106 HIS A CA 1
ATOM 843 C C . HIS A 1 106 ? 17.370 4.461 -17.108 1.00 83.88 106 HIS A C 1
ATOM 845 O O . HIS A 1 106 ? 16.405 5.033 -17.643 1.00 83.88 106 HIS A O 1
ATOM 851 N N . PRO A 1 107 ? 17.956 4.980 -16.008 1.00 80.31 107 PRO A N 1
ATOM 852 C CA . PRO A 1 107 ? 17.419 6.142 -15.295 1.00 80.31 107 PRO A CA 1
ATOM 853 C C . PRO A 1 107 ? 17.205 7.392 -16.161 1.00 80.31 107 PRO A C 1
ATOM 855 O O . PRO A 1 107 ? 16.313 8.191 -15.882 1.00 80.31 107 PRO A O 1
ATOM 858 N N . SER A 1 108 ? 17.962 7.547 -17.249 1.00 80.56 108 SER A N 1
ATOM 859 C CA . SER A 1 108 ? 17.809 8.645 -18.218 1.00 80.56 108 SER A CA 1
ATOM 860 C C . SER A 1 108 ? 16.947 8.314 -19.446 1.00 80.56 108 SER A C 1
ATOM 862 O O . SER A 1 108 ? 16.720 9.204 -20.264 1.00 80.56 108 SER A O 1
ATOM 864 N N . SER A 1 109 ? 16.496 7.068 -19.610 1.00 84.69 109 SER A N 1
ATOM 865 C CA . SER A 1 109 ? 15.695 6.628 -20.762 1.00 84.69 109 SER A CA 1
ATOM 866 C C . SER A 1 109 ? 14.213 6.958 -20.597 1.00 84.69 109 SER A C 1
ATOM 868 O O . SER A 1 109 ? 13.680 6.900 -19.489 1.00 84.69 109 SER A O 1
ATOM 870 N N . TYR A 1 110 ? 13.543 7.250 -21.716 1.00 81.00 110 TYR A N 1
ATOM 871 C CA . TYR A 1 110 ? 12.101 7.506 -21.799 1.00 81.00 110 TYR A CA 1
ATOM 872 C C . TYR A 1 110 ? 11.471 6.719 -22.953 1.00 81.00 110 TYR A C 1
ATOM 874 O O . TYR A 1 110 ? 12.147 6.502 -23.959 1.00 81.00 110 TYR A O 1
ATOM 882 N N . PRO A 1 111 ? 10.176 6.364 -22.855 1.00 85.62 111 PRO A N 1
ATOM 883 C CA . PRO A 1 111 ? 9.260 6.648 -21.743 1.00 85.62 111 PRO A CA 1
ATOM 884 C C . PRO A 1 111 ? 9.512 5.768 -20.509 1.00 85.62 111 PRO A C 1
ATOM 886 O O . PRO A 1 111 ? 10.002 4.648 -20.615 1.00 85.62 111 PRO A O 1
ATOM 889 N N . LYS A 1 112 ? 9.135 6.271 -19.327 1.00 87.50 112 LYS A N 1
ATOM 890 C CA . LYS A 1 112 ? 9.018 5.449 -18.114 1.00 87.50 112 LYS A CA 1
ATOM 891 C C . LYS A 1 112 ? 7.703 4.679 -18.185 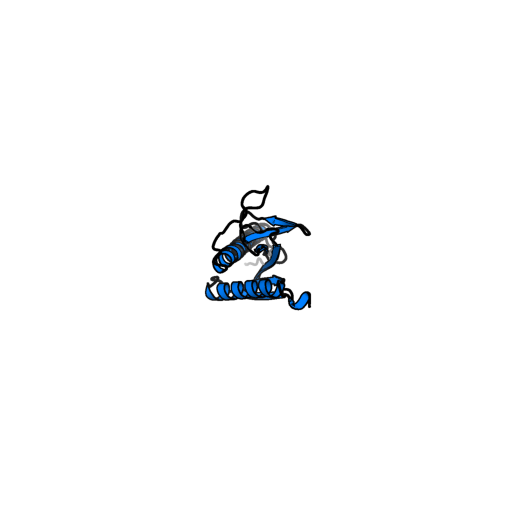1.00 87.50 112 LYS A C 1
ATOM 893 O O . LYS A 1 112 ? 6.663 5.284 -18.450 1.00 87.50 112 LYS A O 1
ATOM 898 N N . LYS A 1 113 ? 7.712 3.373 -17.926 1.00 91.31 113 LYS A N 1
ATOM 899 C CA . LYS A 1 113 ? 6.476 2.585 -17.824 1.00 91.31 113 LYS A CA 1
ATOM 900 C C . LYS A 1 113 ? 5.979 2.625 -16.382 1.00 91.31 113 LYS A C 1
ATOM 902 O O . LYS A 1 113 ? 6.740 2.372 -15.456 1.00 91.31 113 LYS A O 1
ATOM 907 N N . ARG A 1 114 ? 4.696 2.942 -16.191 1.00 92.75 114 ARG A N 1
ATOM 908 C CA . ARG A 1 114 ? 4.047 2.933 -14.874 1.00 92.75 114 ARG A CA 1
ATOM 909 C C . ARG A 1 114 ? 3.343 1.601 -14.648 1.00 92.75 114 ARG A C 1
ATOM 911 O O . ARG A 1 114 ? 2.552 1.170 -15.483 1.00 92.75 114 ARG A O 1
ATOM 918 N N . ILE A 1 115 ? 3.614 0.982 -13.509 1.00 94.62 115 ILE A N 1
ATOM 919 C CA . ILE A 1 115 ? 2.960 -0.230 -13.022 1.00 94.62 115 ILE A CA 1
ATOM 920 C C . ILE A 1 115 ? 2.168 0.151 -11.773 1.00 94.62 115 ILE A C 1
ATOM 922 O O . ILE A 1 115 ? 2.698 0.803 -10.874 1.00 94.62 115 ILE A O 1
ATOM 926 N N . LEU A 1 116 ? 0.889 -0.219 -11.739 1.00 96.00 116 LEU A N 1
ATOM 927 C CA . LEU A 1 116 ? -0.018 0.064 -10.630 1.00 96.00 116 LEU A CA 1
ATOM 928 C C . LEU A 1 116 ? -0.332 -1.236 -9.896 1.00 96.00 116 LEU A C 1
ATOM 930 O O . LEU A 1 116 ? -0.884 -2.163 -10.480 1.00 96.00 116 LEU A O 1
ATOM 934 N N . ILE A 1 117 ? 0.011 -1.279 -8.616 1.00 96.38 117 ILE A N 1
ATOM 935 C CA . ILE A 1 117 ? -0.173 -2.429 -7.738 1.00 96.38 117 ILE A CA 1
ATOM 936 C C . ILE A 1 117 ? -1.285 -2.049 -6.766 1.00 96.38 117 ILE A C 1
ATOM 938 O O . ILE A 1 117 ? -1.058 -1.308 -5.807 1.00 96.38 117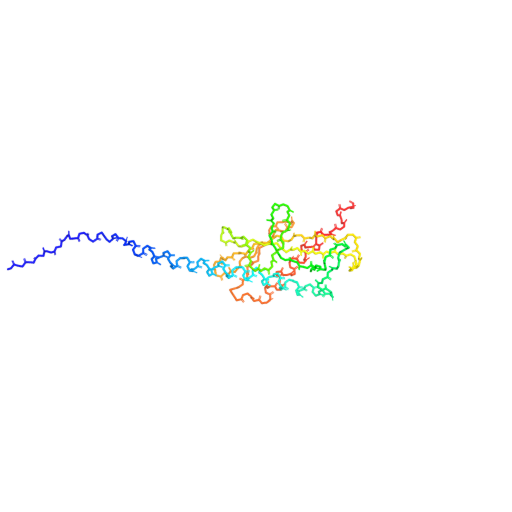 ILE A O 1
ATOM 942 N N . GLN A 1 118 ? -2.506 -2.489 -7.058 1.00 95.88 118 GLN A N 1
ATOM 943 C CA . GLN A 1 118 ? -3.667 -2.209 -6.214 1.00 95.88 118 GLN A CA 1
ATOM 944 C C . GLN A 1 118 ? -3.714 -3.209 -5.064 1.00 95.88 118 GLN A C 1
ATOM 946 O O . GLN A 1 118 ? -3.671 -4.419 -5.292 1.00 95.88 118 GLN A O 1
ATOM 951 N N . ALA A 1 119 ? -3.832 -2.704 -3.843 1.00 96.88 119 ALA A N 1
ATOM 952 C CA . ALA A 1 119 ? -3.868 -3.510 -2.641 1.00 96.88 119 ALA A CA 1
ATOM 953 C C . ALA A 1 119 ? -4.935 -3.017 -1.659 1.00 96.88 119 ALA A C 1
ATOM 955 O O . ALA A 1 119 ? -5.374 -1.868 -1.689 1.00 96.88 119 ALA A O 1
ATOM 956 N N . SER A 1 120 ? -5.336 -3.899 -0.755 1.00 97.50 120 SER A N 1
ATOM 957 C CA . SER A 1 120 ? -6.152 -3.558 0.400 1.00 97.50 120 SER A CA 1
ATOM 958 C C . SER A 1 120 ? -5.599 -4.220 1.655 1.00 97.50 120 SER A C 1
ATOM 960 O O . SER A 1 120 ? -4.937 -5.255 1.585 1.00 97.50 120 SER A O 1
ATOM 962 N N . ILE A 1 121 ? -5.838 -3.606 2.810 1.00 98.06 121 ILE A N 1
ATOM 963 C CA . ILE A 1 121 ? -5.482 -4.166 4.112 1.00 98.06 121 ILE A CA 1
ATOM 964 C C . ILE A 1 121 ? -6.673 -4.088 5.063 1.00 98.06 121 ILE A C 1
ATOM 966 O O . ILE A 1 121 ? -7.268 -3.027 5.236 1.00 98.06 121 ILE A O 1
ATOM 970 N N . GLY A 1 122 ? -7.007 -5.209 5.693 1.00 97.81 122 GLY A N 1
ATOM 971 C CA . GLY A 1 122 ? -7.998 -5.301 6.766 1.00 97.81 122 GLY A CA 1
ATOM 972 C C . GLY A 1 122 ? -7.444 -6.059 7.968 1.00 97.81 122 GLY A C 1
ATOM 973 O O . GLY A 1 122 ? -6.275 -6.455 7.978 1.00 97.81 122 GLY A O 1
ATOM 974 N N . LYS A 1 123 ? -8.284 -6.293 8.980 1.00 96.31 123 LYS A N 1
ATOM 975 C CA . LYS A 1 123 ? -7.970 -7.233 10.067 1.00 96.31 123 LYS A CA 1
ATOM 976 C C . LYS A 1 123 ? -8.997 -8.343 10.156 1.00 96.31 123 LYS A C 1
ATOM 978 O O . LYS A 1 123 ? -10.192 -8.071 10.155 1.00 96.31 123 LYS A O 1
ATOM 983 N N . GLU A 1 124 ? -8.509 -9.557 10.355 1.00 94.38 124 GLU A N 1
ATOM 984 C CA . GLU A 1 124 ? -9.320 -10.744 10.583 1.00 94.38 124 GLU A CA 1
ATOM 985 C C . GLU A 1 124 ? -8.659 -11.598 11.665 1.00 94.38 124 GLU A C 1
ATOM 987 O O . GLU A 1 124 ? -7.452 -11.837 11.625 1.00 94.38 124 GLU A O 1
ATOM 992 N N . SER A 1 125 ? -9.430 -12.018 12.673 1.00 92.12 125 SER A N 1
ATOM 993 C CA . SER A 1 125 ? -8.940 -12.873 13.769 1.00 92.12 125 SER A CA 1
ATOM 994 C C . SER A 1 125 ? -7.633 -12.375 14.422 1.00 92.12 125 SER A C 1
ATOM 996 O O . SER A 1 125 ? -6.737 -13.153 14.740 1.00 92.12 125 SER A O 1
ATOM 998 N N . GLY A 1 126 ? -7.500 -11.052 14.593 1.00 92.50 126 GLY A N 1
ATOM 999 C CA . GLY A 1 126 ? -6.327 -10.411 15.206 1.00 92.50 126 GLY A CA 1
ATOM 1000 C C . GLY A 1 126 ? -5.091 -10.293 14.305 1.00 92.50 126 GLY A C 1
ATOM 1001 O O . GLY A 1 126 ? -4.050 -9.834 14.767 1.00 92.50 126 GLY A O 1
ATOM 1002 N N . ARG A 1 127 ? -5.186 -10.671 13.028 1.00 97.38 127 ARG A N 1
ATOM 1003 C CA . ARG A 1 127 ? -4.107 -10.580 12.034 1.00 97.38 127 ARG A CA 1
ATOM 1004 C C . ARG A 1 127 ? -4.457 -9.559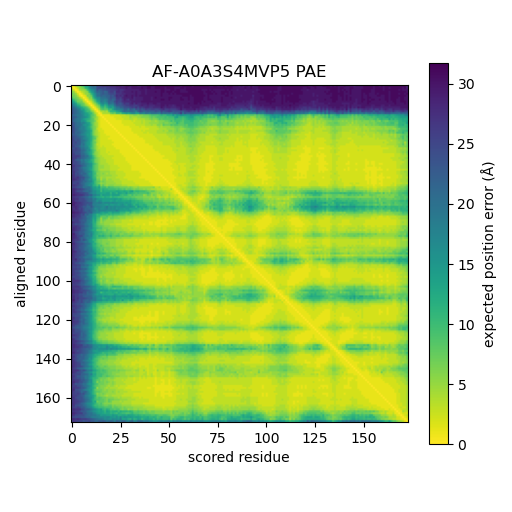 10.962 1.00 97.38 127 ARG A C 1
ATOM 1006 O O . ARG A 1 127 ? -5.633 -9.287 10.734 1.00 97.38 127 ARG A O 1
ATOM 1013 N N . TYR A 1 128 ? -3.451 -8.999 10.301 1.00 98.00 128 TYR A N 1
ATOM 1014 C CA . TYR A 1 128 ? -3.666 -8.158 9.129 1.00 98.00 128 TYR A CA 1
ATOM 1015 C C . TYR A 1 128 ? -3.803 -9.031 7.891 1.00 98.00 128 TYR A C 1
ATOM 1017 O O . TYR A 1 128 ? -2.970 -9.899 7.646 1.00 98.00 128 TYR A O 1
ATOM 1025 N N . MET A 1 129 ? -4.829 -8.770 7.097 1.00 97.62 129 MET A N 1
ATOM 1026 C CA . MET A 1 129 ? -5.050 -9.435 5.821 1.00 97.62 129 MET A CA 1
ATOM 1027 C C . MET A 1 129 ? -4.740 -8.435 4.721 1.00 97.62 129 MET A C 1
ATOM 1029 O O . MET A 1 129 ? -5.472 -7.460 4.564 1.00 97.62 129 MET A O 1
ATOM 1033 N N . VAL A 1 130 ? -3.634 -8.650 4.012 1.00 97.50 130 VAL A N 1
ATOM 1034 C CA . VAL A 1 130 ? -3.238 -7.846 2.854 1.00 97.50 130 VAL A CA 1
ATOM 1035 C C . VAL A 1 130 ? -3.657 -8.590 1.600 1.00 97.50 130 VAL A C 1
ATOM 1037 O O . VAL A 1 130 ? -3.301 -9.751 1.421 1.00 97.50 130 VAL A O 1
ATOM 1040 N N . GLU A 1 131 ? -4.407 -7.928 0.735 1.00 97.00 131 GLU A N 1
ATOM 1041 C CA . GLU A 1 131 ? -4.863 -8.473 -0.537 1.00 97.00 131 GLU A CA 1
ATOM 1042 C C . GLU A 1 131 ? -4.315 -7.610 -1.668 1.00 97.00 131 GLU A C 1
ATOM 1044 O O . GLU A 1 131 ? -4.518 -6.400 -1.662 1.00 97.00 131 GLU A O 1
ATOM 1049 N N . ILE A 1 132 ? -3.620 -8.211 -2.627 1.00 95.81 132 ILE A N 1
ATOM 1050 C CA . ILE A 1 132 ? -3.093 -7.537 -3.817 1.00 95.81 132 ILE A CA 1
ATOM 1051 C C . ILE A 1 132 ? -3.868 -8.048 -5.023 1.00 95.81 132 ILE A C 1
ATOM 1053 O O . ILE A 1 132 ? -4.011 -9.259 -5.199 1.00 95.81 132 ILE A O 1
ATOM 1057 N N . LYS A 1 133 ? -4.335 -7.146 -5.886 1.00 93.38 133 LYS A N 1
ATOM 1058 C CA . LYS A 1 133 ? -4.921 -7.523 -7.175 1.00 93.38 133 LYS A CA 1
ATOM 1059 C C . LYS A 1 133 ? -3.799 -7.955 -8.123 1.00 93.38 133 LYS A C 1
ATOM 1061 O O . LYS A 1 133 ? -3.213 -7.117 -8.803 1.00 93.38 133 LYS A O 1
ATOM 1066 N N . GLY A 1 134 ? -3.482 -9.249 -8.123 1.00 84.38 134 GLY A N 1
ATOM 1067 C CA . GLY A 1 134 ? -2.513 -9.852 -9.038 1.00 84.38 134 GLY A CA 1
ATOM 1068 C C . GLY A 1 134 ? -3.132 -10.201 -10.393 1.00 84.38 134 GLY A C 1
ATOM 1069 O O . GLY A 1 134 ? -4.356 -10.248 -10.547 1.00 84.38 134 GLY A O 1
ATOM 1070 N N . ARG A 1 135 ? -2.286 -10.495 -11.387 1.00 77.00 135 ARG A N 1
ATOM 1071 C CA . ARG A 1 135 ? -2.752 -10.890 -12.735 1.00 77.00 135 ARG A CA 1
ATOM 1072 C C . ARG A 1 135 ? -3.537 -12.193 -12.757 1.00 77.00 135 ARG A C 1
ATOM 1074 O O . ARG A 1 135 ? -4.537 -12.299 -13.459 1.00 77.00 135 ARG A O 1
ATOM 1081 N N . SER A 1 136 ? -3.048 -13.185 -12.020 1.00 76.88 136 SER A N 1
ATOM 1082 C CA . SER A 1 136 ? -3.604 -14.544 -12.002 1.00 76.88 136 SER A CA 1
ATOM 1083 C C . SER A 1 136 ? -4.713 -14.716 -10.961 1.00 76.88 136 SER A C 1
ATOM 1085 O O . SER A 1 136 ? -5.178 -15.831 -10.735 1.00 76.88 136 SER A O 1
ATOM 1087 N N . GLY A 1 137 ? -5.118 -13.623 -10.310 1.00 86.44 137 GLY A N 1
ATOM 1088 C CA . GLY A 1 137 ? -6.058 -13.606 -9.199 1.00 86.44 137 GLY A CA 1
ATOM 1089 C C . GLY A 1 137 ? -5.530 -12.801 -8.008 1.00 86.44 137 GLY A C 1
ATOM 1090 O O . GLY A 1 137 ? -4.369 -12.379 -7.999 1.00 86.44 137 GLY A O 1
ATOM 1091 N N . PRO A 1 138 ? -6.383 -12.564 -6.998 1.00 89.94 138 PRO A N 1
ATOM 1092 C CA . PRO A 1 138 ? -5.973 -11.878 -5.786 1.00 89.94 138 PRO A CA 1
ATOM 1093 C C . PRO A 1 138 ? -4.930 -12.701 -5.021 1.00 89.94 138 PRO A C 1
ATOM 1095 O O . PRO A 1 138 ? -5.075 -13.908 -4.830 1.00 89.94 138 PRO A O 1
ATOM 1098 N N . ILE A 1 139 ? -3.881 -12.026 -4.562 1.00 91.75 139 ILE A N 1
ATOM 1099 C CA . ILE A 1 139 ? -2.866 -12.574 -3.666 1.00 91.75 139 ILE A CA 1
ATOM 1100 C C . ILE A 1 139 ? -3.234 -12.137 -2.253 1.00 91.75 139 ILE A C 1
ATOM 1102 O O . ILE A 1 139 ? -3.243 -10.941 -1.973 1.00 91.75 139 ILE A O 1
ATOM 1106 N N . THR A 1 140 ? -3.507 -13.085 -1.359 1.00 94.19 140 THR A N 1
ATOM 1107 C CA . THR A 1 140 ? -3.844 -12.789 0.040 1.00 94.19 140 THR A CA 1
ATOM 1108 C C . THR A 1 140 ? -2.727 -13.242 0.973 1.00 94.19 140 THR A C 1
ATOM 1110 O O . THR A 1 140 ? -2.330 -14.405 0.959 1.00 94.19 140 THR A O 1
ATOM 1113 N N . VAL A 1 141 ? -2.248 -12.331 1.819 1.00 95.19 141 VAL A N 1
ATOM 1114 C CA . VAL A 1 141 ? -1.193 -12.575 2.810 1.00 95.19 141 VAL A CA 1
ATOM 1115 C C . VAL A 1 141 ? -1.711 -12.234 4.203 1.00 95.19 141 VAL A C 1
ATOM 1117 O O . VAL A 1 141 ? -2.265 -11.158 4.429 1.00 95.19 141 VAL A O 1
ATOM 1120 N N . SER A 1 142 ? -1.519 -13.155 5.151 1.00 96.62 142 SER A N 1
ATOM 1121 C CA . SER A 1 142 ? -1.899 -12.967 6.553 1.00 96.62 142 SER A CA 1
ATOM 1122 C C . SER A 1 142 ? -0.686 -12.611 7.407 1.00 96.62 142 SER A C 1
ATOM 1124 O O . SER A 1 142 ? 0.147 -13.468 7.709 1.00 96.62 142 SER A O 1
ATOM 1126 N N . ILE A 1 143 ? -0.617 -11.363 7.854 1.00 97.12 143 ILE A N 1
ATOM 1127 C CA . ILE A 1 143 ? 0.496 -10.813 8.627 1.00 97.12 143 ILE A CA 1
ATOM 1128 C C . ILE A 1 143 ? 0.123 -10.769 10.112 1.00 97.12 143 ILE A C 1
ATOM 1130 O O . ILE A 1 143 ? -0.978 -10.364 10.486 1.00 97.12 143 ILE A O 1
ATOM 1134 N N . GLY A 1 144 ? 1.043 -11.191 10.977 1.00 95.94 144 GLY A N 1
ATOM 1135 C CA . GLY A 1 144 ? 0.853 -11.168 12.428 1.00 95.94 144 GLY A CA 1
ATOM 1136 C C . GLY A 1 144 ? 0.572 -9.762 12.992 1.00 95.94 144 GLY A C 1
ATOM 1137 O O . GLY A 1 144 ? 0.902 -8.760 12.352 1.00 95.94 144 GLY A O 1
ATOM 1138 N N . PRO A 1 145 ? -0.006 -9.668 14.205 1.00 92.75 145 PRO A N 1
ATOM 1139 C CA . PRO A 1 145 ? -0.395 -8.396 14.832 1.00 92.75 145 PRO A CA 1
ATOM 1140 C C . PRO A 1 145 ? 0.775 -7.423 15.031 1.00 92.75 145 PRO A C 1
ATOM 1142 O O . PRO A 1 145 ? 0.591 -6.209 14.968 1.00 92.75 145 PRO A O 1
ATOM 1145 N N . ASP A 1 146 ? 1.990 -7.943 15.199 1.00 93.25 146 ASP A N 1
ATOM 1146 C CA . ASP A 1 146 ? 3.194 -7.128 15.384 1.00 93.25 146 ASP A CA 1
ATOM 1147 C C . ASP A 1 146 ? 3.850 -6.706 14.064 1.00 93.25 146 ASP A C 1
ATOM 1149 O O . ASP A 1 146 ? 4.846 -5.987 14.069 1.00 93.25 146 ASP A O 1
ATOM 1153 N N . PHE A 1 147 ? 3.268 -7.094 12.922 1.00 90.94 147 PHE A N 1
ATOM 1154 C CA . PHE A 1 147 ? 3.770 -6.750 11.591 1.00 90.94 147 PHE A CA 1
ATOM 1155 C C . PHE A 1 147 ? 5.236 -7.197 11.384 1.00 90.94 147 PHE A C 1
ATOM 1157 O O . PHE A 1 147 ? 6.104 -6.366 11.100 1.00 90.94 147 PHE A O 1
ATOM 1164 N N . PRO A 1 148 ? 5.542 -8.496 11.589 1.00 92.12 148 PRO A N 1
ATOM 1165 C CA . PRO A 1 148 ? 6.915 -8.978 11.655 1.00 92.12 148 PRO A CA 1
ATOM 1166 C C . PRO A 1 148 ? 7.614 -8.878 10.289 1.00 92.12 148 PRO A C 1
ATOM 1168 O O . PRO A 1 148 ? 7.003 -9.015 9.227 1.00 92.12 148 PRO A O 1
ATOM 1171 N N . SER A 1 149 ? 8.915 -8.584 10.320 1.00 90.81 149 SER A N 1
ATOM 1172 C CA . SER A 1 149 ? 9.692 -8.206 9.133 1.00 90.81 149 SER A CA 1
ATOM 1173 C C . SER A 1 149 ? 9.885 -9.328 8.116 1.00 90.81 149 SER A C 1
ATOM 1175 O O . SER A 1 149 ? 10.039 -9.045 6.934 1.00 90.81 149 SER A O 1
ATOM 1177 N N . ASP A 1 150 ? 9.906 -10.579 8.571 1.00 92.19 150 ASP A N 1
ATOM 1178 C CA . ASP A 1 150 ? 10.003 -11.774 7.729 1.00 92.19 150 ASP A CA 1
ATOM 1179 C C . ASP A 1 150 ? 8.768 -11.914 6.825 1.00 92.19 150 ASP A C 1
ATOM 1181 O O . ASP A 1 150 ? 8.906 -11.948 5.607 1.00 92.19 150 ASP A O 1
ATOM 1185 N N . GLN A 1 151 ? 7.561 -11.846 7.396 1.00 95.19 151 GLN A N 1
ATOM 1186 C CA . GLN A 1 151 ? 6.302 -11.921 6.639 1.00 95.19 151 GLN A CA 1
ATOM 1187 C C . GLN A 1 151 ? 6.119 -10.730 5.695 1.00 95.19 151 GLN A C 1
ATOM 1189 O O . GLN A 1 151 ? 5.527 -10.853 4.624 1.00 95.19 151 GLN A O 1
ATOM 1194 N N . LEU A 1 152 ? 6.631 -9.560 6.085 1.00 95.94 152 LEU A N 1
ATOM 1195 C CA . LEU A 1 152 ? 6.686 -8.405 5.195 1.00 95.94 152 LEU A CA 1
ATOM 1196 C C . LEU A 1 152 ? 7.664 -8.623 4.040 1.00 95.94 152 LEU A C 1
ATOM 1198 O O . LEU A 1 152 ? 7.342 -8.266 2.914 1.00 95.94 152 LEU A O 1
ATOM 1202 N N . GLY A 1 153 ? 8.824 -9.228 4.301 1.00 95.56 153 GLY A N 1
ATOM 1203 C CA . GLY A 1 153 ? 9.769 -9.633 3.263 1.00 95.56 153 GLY A CA 1
ATOM 1204 C C . GLY A 1 153 ? 9.120 -10.554 2.233 1.00 95.56 153 GLY A C 1
ATOM 1205 O O . GLY A 1 153 ? 9.215 -10.283 1.039 1.00 95.56 153 GLY A O 1
ATOM 1206 N N . ASP A 1 154 ? 8.381 -11.564 2.696 1.00 95.12 154 ASP A N 1
ATOM 1207 C CA . ASP A 1 154 ? 7.639 -12.479 1.824 1.00 95.12 154 ASP A CA 1
ATOM 1208 C C . ASP A 1 154 ? 6.587 -11.741 0.982 1.00 95.12 154 ASP A C 1
ATOM 1210 O O . ASP A 1 154 ? 6.508 -11.948 -0.230 1.00 95.12 154 ASP A O 1
ATOM 1214 N N . LEU A 1 155 ? 5.821 -10.821 1.586 1.00 96.19 155 LEU A N 1
ATOM 1215 C CA . LEU A 1 155 ? 4.877 -9.964 0.860 1.00 96.19 155 LEU A CA 1
ATOM 1216 C C . LEU A 1 155 ? 5.582 -9.171 -0.254 1.00 96.19 155 LEU A C 1
ATOM 1218 O O . LEU A 1 155 ? 5.074 -9.097 -1.372 1.00 96.19 155 LEU A O 1
ATOM 1222 N N . TYR A 1 156 ? 6.742 -8.576 0.034 1.00 97.06 156 TYR A N 1
ATOM 1223 C CA . TYR A 1 156 ? 7.483 -7.770 -0.938 1.00 97.06 156 TYR A CA 1
ATOM 1224 C C . TYR A 1 156 ? 8.013 -8.608 -2.103 1.00 97.06 156 TYR A C 1
ATOM 1226 O O . TYR A 1 156 ? 7.877 -8.193 -3.254 1.00 97.06 156 TYR A O 1
ATOM 1234 N N . GLU A 1 157 ? 8.527 -9.805 -1.824 1.00 95.88 157 GLU A N 1
ATOM 1235 C CA . GLU A 1 157 ? 8.954 -10.763 -2.847 1.00 95.88 157 GLU A CA 1
ATOM 1236 C C . GLU A 1 157 ? 7.781 -11.202 -3.733 1.00 95.88 157 GLU A C 1
ATOM 1238 O O . GLU A 1 157 ? 7.915 -11.292 -4.955 1.00 95.88 157 GLU A O 1
ATOM 1243 N N . MET A 1 158 ? 6.599 -11.432 -3.150 1.00 93.88 158 MET A N 1
ATOM 1244 C CA . MET A 1 158 ? 5.392 -11.768 -3.913 1.00 93.88 158 MET A CA 1
ATOM 1245 C C . MET A 1 158 ? 4.968 -10.625 -4.842 1.00 93.88 158 MET A C 1
ATOM 1247 O O . MET A 1 158 ? 4.686 -10.875 -6.015 1.00 93.88 158 MET A O 1
ATOM 1251 N N . ILE A 1 159 ? 4.974 -9.380 -4.351 1.00 94.94 159 ILE A N 1
ATOM 1252 C CA . ILE A 1 159 ? 4.689 -8.194 -5.171 1.00 94.94 159 ILE A CA 1
ATOM 1253 C C . ILE A 1 159 ? 5.704 -8.083 -6.314 1.00 94.94 159 ILE A C 1
ATOM 1255 O O . ILE A 1 159 ? 5.316 -7.914 -7.468 1.00 94.94 159 ILE A O 1
ATOM 1259 N N . ALA A 1 160 ? 7.001 -8.200 -6.017 1.00 95.00 160 ALA A N 1
ATOM 1260 C CA . ALA A 1 160 ? 8.056 -8.091 -7.021 1.00 95.00 160 ALA A CA 1
ATOM 1261 C C . ALA A 1 160 ? 7.913 -9.160 -8.116 1.00 95.00 160 ALA A C 1
ATOM 1263 O O . ALA A 1 160 ? 8.043 -8.853 -9.302 1.00 95.00 160 ALA A O 1
ATOM 1264 N N . ARG A 1 161 ? 7.581 -10.402 -7.743 1.00 93.56 161 ARG A N 1
ATOM 1265 C CA . ARG A 1 161 ? 7.339 -11.492 -8.700 1.00 93.56 161 ARG A CA 1
ATOM 1266 C C . ARG A 1 161 ? 6.133 -11.233 -9.596 1.00 93.56 161 ARG A C 1
ATOM 1268 O O . ARG A 1 161 ? 6.248 -11.461 -10.796 1.00 93.56 161 ARG A O 1
ATOM 1275 N N . ASP A 1 162 ? 5.015 -10.747 -9.054 1.00 92.00 162 ASP A N 1
ATOM 1276 C CA . ASP A 1 162 ? 3.837 -10.392 -9.862 1.00 92.00 162 ASP A CA 1
ATOM 1277 C C . ASP A 1 162 ? 4.159 -9.248 -10.841 1.00 92.00 162 ASP A C 1
ATOM 1279 O O . ASP A 1 162 ? 3.852 -9.336 -12.031 1.00 92.00 162 ASP A O 1
ATOM 1283 N N . VAL A 1 163 ? 4.900 -8.231 -10.386 1.00 92.75 163 VAL A N 1
ATOM 1284 C CA . VAL A 1 163 ? 5.395 -7.135 -11.234 1.00 92.75 163 VAL A CA 1
ATOM 1285 C C . VAL A 1 163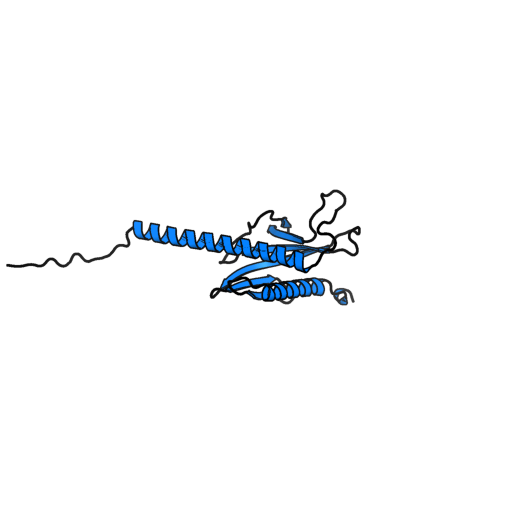 ? 6.290 -7.655 -12.362 1.00 92.75 163 VAL A C 1
ATOM 1287 O O . VAL A 1 163 ? 6.089 -7.271 -13.515 1.00 92.75 163 VAL A O 1
ATOM 1290 N N . ILE A 1 164 ? 7.249 -8.539 -12.075 1.00 92.94 164 ILE A N 1
ATOM 1291 C CA . ILE A 1 164 ? 8.143 -9.129 -13.087 1.00 92.94 164 ILE A CA 1
ATOM 1292 C C . ILE A 1 164 ? 7.354 -9.993 -14.074 1.00 92.94 164 ILE A C 1
ATOM 1294 O O . ILE A 1 164 ? 7.497 -9.819 -15.283 1.00 92.94 164 ILE A O 1
ATOM 1298 N N . ALA A 1 165 ? 6.472 -10.866 -13.581 1.00 89.81 165 ALA A N 1
ATOM 1299 C CA . ALA A 1 165 ? 5.583 -11.670 -14.418 1.00 89.81 165 ALA A CA 1
ATOM 1300 C C . ALA A 1 165 ? 4.680 -10.789 -15.296 1.00 89.81 165 ALA A C 1
ATOM 1302 O O . ALA A 1 165 ? 4.266 -11.184 -16.387 1.00 89.81 165 ALA A O 1
ATOM 1303 N N . SER A 1 166 ? 4.418 -9.549 -14.867 1.00 88.50 166 SER A N 1
ATOM 1304 C CA . SER A 1 166 ? 3.669 -8.592 -15.668 1.00 88.50 166 SER A CA 1
ATOM 1305 C C . SER A 1 166 ? 4.406 -8.120 -16.940 1.00 88.50 166 SER A C 1
ATOM 1307 O O . SER A 1 166 ? 3.824 -7.522 -17.851 1.00 88.50 166 SER A O 1
ATOM 1309 N N . MET A 1 167 ? 5.700 -8.393 -17.039 1.00 89.94 167 MET A N 1
ATOM 1310 C CA . MET A 1 167 ? 6.559 -7.965 -18.140 1.00 89.94 167 MET A CA 1
ATOM 1311 C C . MET A 1 167 ? 7.077 -9.153 -18.958 1.00 89.94 167 MET A C 1
ATOM 1313 O O . MET A 1 167 ? 8.129 -9.043 -19.578 1.00 89.94 167 MET A O 1
ATOM 1317 N N . ASP A 1 168 ? 6.342 -10.271 -18.976 1.00 87.31 168 ASP A N 1
ATOM 1318 C CA . ASP A 1 168 ? 6.706 -11.462 -19.746 1.00 87.31 168 ASP A CA 1
ATOM 1319 C C . ASP A 1 168 ? 6.742 -11.177 -21.268 1.00 87.31 168 ASP A C 1
ATOM 1321 O O . ASP A 1 168 ? 5.704 -10.837 -21.851 1.00 87.31 168 ASP A O 1
ATOM 1325 N N . PRO A 1 169 ? 7.910 -11.315 -21.932 1.00 88.00 169 PRO A N 1
ATOM 1326 C CA . PRO A 1 169 ? 8.037 -11.096 -23.371 1.00 88.00 169 PRO A CA 1
ATOM 1327 C C . PRO A 1 169 ? 7.298 -12.143 -24.213 1.00 88.00 169 PRO A C 1
ATOM 1329 O O . PRO A 1 169 ? 7.022 -11.871 -25.381 1.00 88.00 169 PRO A O 1
ATOM 1332 N N . SER A 1 170 ? 6.941 -13.306 -23.649 1.00 87.81 170 SER A N 1
ATOM 1333 C CA . SER A 1 170 ? 6.175 -14.344 -24.355 1.00 87.81 170 SER A CA 1
ATOM 1334 C C . SER A 1 170 ? 4.812 -13.847 -24.851 1.00 87.81 170 SER A C 1
ATOM 1336 O O . SER A 1 170 ? 4.274 -14.385 -25.813 1.00 87.81 170 SER A O 1
ATOM 1338 N N . ALA A 1 171 ? 4.290 -12.762 -24.267 1.00 80.25 171 ALA A N 1
ATOM 1339 C CA . ALA A 1 171 ? 3.067 -12.100 -24.711 1.00 80.25 171 ALA A CA 1
ATOM 1340 C C . ALA A 1 171 ? 3.141 -11.517 -26.139 1.00 80.25 171 ALA A C 1
ATOM 1342 O O . ALA A 1 171 ? 2.105 -11.153 -26.693 1.00 80.25 171 ALA A O 1
ATOM 1343 N N . PHE A 1 172 ? 4.340 -11.397 -26.720 1.00 81.56 172 PHE A N 1
ATOM 1344 C CA . PHE A 1 172 ? 4.574 -10.859 -28.066 1.00 81.56 172 PHE A CA 1
ATOM 1345 C C . PHE A 1 172 ? 5.149 -11.891 -29.050 1.00 81.56 172 PHE A C 1
ATOM 1347 O O . PHE A 1 172 ? 5.522 -11.510 -30.162 1.00 81.56 172 PHE A O 1
ATOM 1354 N N . ALA A 1 173 ? 5.277 -13.154 -28.630 1.00 69.06 173 ALA A N 1
ATOM 1355 C CA . ALA A 1 173 ? 5.835 -14.245 -29.430 1.00 69.06 173 ALA A CA 1
ATOM 1356 C C . ALA A 1 173 ? 4.781 -14.955 -30.294 1.00 69.06 173 ALA A C 1
ATOM 1358 O O . ALA A 1 173 ? 3.587 -14.951 -29.917 1.00 69.06 173 ALA A O 1
#

Foldseek 3Di:
DDDDDDDPPPPVPPPVVNVVVVVVVVVVVVVVLLVVQLVVVVVLQVLLLVLVVDPDQWADDVPDDTDGQKFKADDPDPDGDGDPGSDADDDPQKGKMKIWGWDDPDSPDDDTDIDIWIWIWGDDPQWIWIWIQAPVGIDIATAHNVRDPVSSSVVSVVVVVSVVVVPDPVVVD

pLDDT: mean 88.54, std 13.39, range [37.91, 98.06]

Organism: Pseudomonas fluorescens (NCBI:txid294)